Protein AF-A0A537MSA4-F1 (afdb_monomer)

Nearest PDB structures (foldseek):
  4tma-assembly1_K  TM=5.420E-01  e=8.034E-02  Escherichia coli K-12

Radius of gyration: 23.6 Å; Cα contacts (8 Å, |Δi|>4): 33; chains: 1; bounding box: 56×43×55 Å

Structure (mmCIF, N/CA/C/O backbone):
data_AF-A0A537MSA4-F1
#
_entry.id   AF-A0A537MSA4-F1
#
loop_
_atom_site.group_PDB
_atom_site.id
_atom_site.type_symbol
_atom_site.label_atom_id
_atom_site.label_alt_id
_atom_site.label_comp_id
_atom_site.label_asym_id
_atom_site.label_entity_id
_atom_site.label_seq_id
_atom_site.pdbx_PDB_ins_code
_atom_site.Cartn_x
_atom_site.Cartn_y
_atom_site.Cartn_z
_atom_site.occupancy
_atom_site.B_iso_or_equiv
_atom_site.auth_seq_id
_atom_site.auth_comp_id
_atom_site.auth_asym_id
_atom_site.auth_atom_id
_atom_site.pdbx_PDB_model_num
ATOM 1 N N . MET A 1 1 ? -34.980 -20.559 11.680 1.00 46.81 1 MET A N 1
ATOM 2 C CA . MET A 1 1 ? -34.283 -19.257 11.732 1.00 46.81 1 MET A CA 1
ATOM 3 C C . MET A 1 1 ? -32.852 -19.497 11.267 1.00 46.81 1 MET A C 1
ATOM 5 O O . MET A 1 1 ? -32.104 -20.078 12.044 1.00 46.81 1 MET A O 1
ATOM 9 N N . PRO A 1 2 ? -32.479 -19.213 10.006 1.00 48.94 2 PRO A N 1
ATOM 10 C CA . PRO A 1 2 ? -31.103 -19.414 9.571 1.00 48.94 2 PRO A CA 1
ATOM 11 C C . PRO A 1 2 ? -30.232 -18.331 10.215 1.00 48.94 2 PRO A C 1
ATOM 13 O O . PRO A 1 2 ? -30.571 -17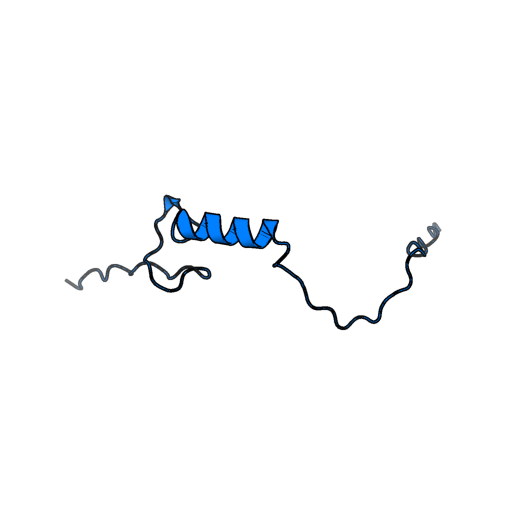.148 10.175 1.00 48.94 2 PRO A O 1
ATOM 16 N N . GLY A 1 3 ? -29.179 -18.776 10.901 1.00 50.56 3 GLY A N 1
ATOM 17 C CA . GLY A 1 3 ? -28.237 -17.928 11.622 1.00 50.56 3 GLY A CA 1
ATOM 18 C C . GLY A 1 3 ? -27.557 -16.939 10.684 1.00 50.56 3 GLY A C 1
ATOM 19 O O . GLY A 1 3 ? -27.192 -17.275 9.561 1.00 50.56 3 GLY A O 1
ATOM 20 N N . TYR A 1 4 ? -27.419 -15.706 11.158 1.00 52.34 4 TYR A N 1
ATOM 21 C CA . TYR A 1 4 ? -26.652 -14.673 10.488 1.00 52.34 4 TYR A CA 1
ATOM 22 C C . TYR A 1 4 ? -25.173 -15.069 10.570 1.00 52.34 4 TYR A C 1
ATOM 24 O O . TYR A 1 4 ? -24.549 -15.052 11.628 1.00 52.34 4 TYR A O 1
ATOM 32 N N . GLU A 1 5 ? -24.615 -15.495 9.447 1.00 56.38 5 GLU A N 1
ATOM 33 C CA . GLU A 1 5 ? -23.186 -15.734 9.334 1.00 56.38 5 GLU A CA 1
ATOM 34 C C . GLU A 1 5 ? -22.501 -14.362 9.305 1.00 56.38 5 GLU A C 1
ATOM 36 O O . GLU A 1 5 ? -22.602 -13.610 8.334 1.00 56.38 5 GLU A O 1
ATOM 41 N N . THR A 1 6 ? -21.881 -13.965 10.418 1.00 55.94 6 THR A N 1
ATOM 42 C CA . THR A 1 6 ? -21.071 -12.745 10.472 1.00 55.94 6 THR A CA 1
ATOM 43 C C . THR A 1 6 ? -19.869 -12.923 9.558 1.00 55.94 6 THR A C 1
ATOM 45 O O . THR A 1 6 ? -18.938 -13.656 9.893 1.00 55.94 6 THR A O 1
ATOM 48 N N . ALA A 1 7 ? -19.897 -12.246 8.409 1.00 52.47 7 ALA A N 1
ATOM 49 C CA . ALA A 1 7 ? -18.772 -12.141 7.494 1.00 52.47 7 ALA A CA 1
ATOM 50 C C . ALA A 1 7 ? -17.520 -11.679 8.261 1.00 52.47 7 ALA A C 1
ATOM 52 O O . ALA A 1 7 ? -17.452 -10.550 8.752 1.00 52.47 7 ALA A O 1
ATOM 53 N N . GLY A 1 8 ? -16.550 -12.587 8.401 1.00 55.66 8 GLY A N 1
ATOM 54 C CA . GLY A 1 8 ? -15.269 -12.313 9.045 1.00 55.66 8 GLY A CA 1
ATOM 55 C C . GLY A 1 8 ? -14.481 -11.216 8.314 1.00 55.66 8 GLY A C 1
ATOM 56 O O . GLY A 1 8 ? -14.728 -10.949 7.134 1.00 55.66 8 GLY A O 1
ATOM 57 N N . PRO A 1 9 ? -13.530 -10.555 8.997 1.00 62.25 9 PRO A N 1
ATOM 58 C CA . PRO A 1 9 ? -12.844 -9.390 8.457 1.00 62.25 9 PRO A CA 1
ATOM 59 C C . PRO A 1 9 ? -12.077 -9.747 7.179 1.00 62.25 9 PRO A C 1
ATOM 61 O O . PRO A 1 9 ? -11.205 -10.616 7.167 1.00 62.25 9 PRO A O 1
ATOM 64 N N . THR A 1 10 ? -12.398 -9.044 6.093 1.00 57.91 10 THR A N 1
ATOM 65 C CA . THR A 1 10 ? -11.702 -9.142 4.805 1.00 57.91 10 THR A CA 1
ATOM 66 C C . THR A 1 10 ? -10.208 -8.880 4.993 1.00 57.91 10 THR A C 1
ATOM 68 O O . THR A 1 10 ? -9.828 -7.813 5.483 1.00 57.91 10 THR A O 1
ATOM 71 N N . ARG A 1 11 ? -9.359 -9.838 4.599 1.00 52.69 11 ARG A N 1
ATOM 72 C CA . ARG A 1 11 ? -7.892 -9.725 4.680 1.00 52.69 11 ARG A CA 1
ATOM 73 C C . ARG A 1 11 ? -7.410 -8.524 3.855 1.00 52.69 11 ARG A C 1
ATOM 75 O O . ARG A 1 11 ? -7.778 -8.385 2.692 1.00 52.69 11 ARG A O 1
ATOM 82 N N . ALA A 1 12 ? -6.580 -7.664 4.444 1.00 57.44 12 ALA A N 1
ATOM 83 C CA . ALA A 1 12 ? -5.962 -6.535 3.747 1.00 57.44 12 ALA A CA 1
ATOM 84 C C . ALA A 1 12 ? -4.693 -6.980 2.999 1.00 57.44 12 ALA A C 1
ATOM 86 O O . ALA A 1 12 ? -3.881 -7.726 3.543 1.00 57.44 12 ALA A O 1
ATOM 87 N N . ALA A 1 13 ? -4.486 -6.466 1.782 1.00 56.66 13 ALA A N 1
ATOM 88 C CA . ALA A 1 13 ? -3.412 -6.878 0.866 1.00 56.66 13 ALA A CA 1
ATOM 89 C C . ALA A 1 13 ? -1.974 -6.677 1.401 1.00 56.66 13 ALA A C 1
ATOM 91 O O . ALA A 1 13 ? -1.037 -7.269 0.873 1.00 56.66 13 ALA A O 1
ATOM 92 N N . ALA A 1 14 ? -1.787 -5.878 2.459 1.00 60.22 14 ALA A N 1
ATOM 93 C CA . ALA A 1 14 ? -0.474 -5.561 3.030 1.00 60.22 14 ALA A CA 1
ATOM 94 C C . ALA A 1 14 ? -0.140 -6.300 4.344 1.00 60.22 14 ALA A C 1
ATOM 96 O O . ALA A 1 14 ? 0.974 -6.155 4.849 1.00 60.22 14 ALA A O 1
ATOM 97 N N . CYS A 1 15 ? -1.065 -7.079 4.920 1.00 56.97 15 CYS A N 1
ATOM 98 C CA . CYS A 1 15 ? -0.882 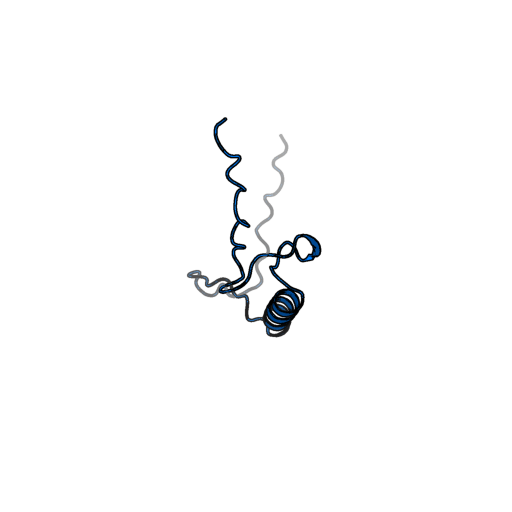-7.669 6.250 1.00 56.97 15 CYS A CA 1
ATOM 99 C C . CYS A 1 15 ? -0.994 -9.194 6.245 1.00 56.97 15 CYS A C 1
ATOM 101 O O . CYS A 1 15 ? -1.933 -9.758 5.689 1.00 56.97 15 CYS A O 1
ATOM 103 N N . ARG A 1 16 ? -0.016 -9.857 6.879 1.00 60.47 16 ARG A N 1
ATOM 104 C CA . ARG A 1 16 ? 0.118 -11.320 6.875 1.00 60.47 16 ARG A CA 1
ATOM 105 C C . ARG A 1 16 ? -0.633 -12.032 8.013 1.00 60.47 16 ARG A C 1
ATOM 107 O O . ARG A 1 16 ? -1.021 -13.172 7.790 1.00 60.47 16 ARG A O 1
ATOM 114 N N . GLU A 1 17 ? -0.919 -11.375 9.146 1.00 58.66 17 GLU A N 1
ATOM 115 C CA . GLU A 1 17 ? -1.354 -12.098 10.363 1.00 58.66 17 GLU A CA 1
ATOM 116 C C . GLU A 1 17 ? -2.557 -11.518 11.151 1.00 58.66 17 GLU A C 1
ATOM 118 O O . GLU A 1 17 ? -3.163 -12.271 11.904 1.00 58.66 17 GLU A O 1
ATOM 123 N N . ASP A 1 18 ? -2.977 -10.253 10.969 1.00 58.59 18 ASP A N 1
ATOM 124 C CA . ASP A 1 18 ? -3.978 -9.610 11.857 1.00 58.59 18 ASP A CA 1
ATOM 125 C C . ASP A 1 18 ? -5.277 -9.143 11.163 1.00 58.59 18 ASP A C 1
ATOM 127 O O . ASP A 1 18 ? -5.239 -8.693 10.007 1.00 58.59 18 ASP A O 1
ATOM 131 N N . PRO A 1 19 ? -6.434 -9.183 11.866 1.00 65.00 19 PRO A N 1
ATOM 132 C CA . PRO A 1 19 ? -7.678 -8.589 11.388 1.00 65.00 19 PRO A CA 1
ATOM 133 C C . PRO A 1 19 ? -7.517 -7.071 11.241 1.00 65.00 19 PRO A C 1
ATOM 135 O O . PRO A 1 19 ? -7.037 -6.381 12.137 1.00 65.00 19 PRO A O 1
ATOM 138 N N . ALA A 1 20 ? -7.910 -6.538 10.085 1.00 64.69 20 ALA A N 1
ATOM 139 C CA . ALA A 1 20 ? -7.745 -5.121 9.799 1.00 64.69 20 ALA A CA 1
ATOM 140 C C . ALA A 1 20 ? -8.673 -4.262 10.671 1.00 64.69 20 ALA A C 1
ATOM 142 O O . ALA A 1 20 ? -9.898 -4.373 10.588 1.00 64.69 20 ALA A O 1
ATOM 143 N N . GLU A 1 21 ? -8.099 -3.353 11.459 1.00 67.62 21 GLU A N 1
ATOM 144 C CA . GLU A 1 21 ? -8.878 -2.326 12.145 1.00 67.62 21 GLU A CA 1
ATOM 145 C C . GLU A 1 21 ? -9.410 -1.298 11.135 1.00 67.62 21 GL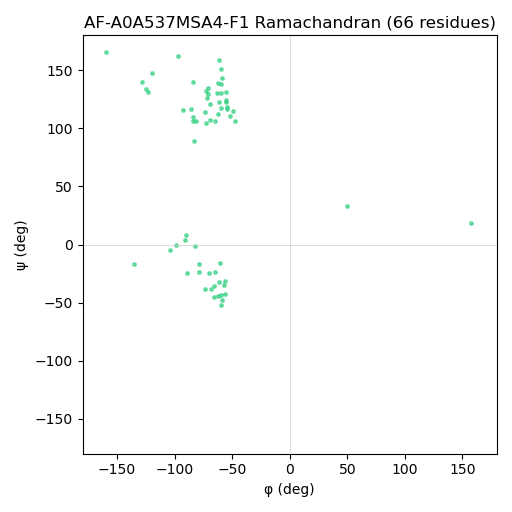U A C 1
ATOM 147 O O . GLU A 1 21 ? -8.648 -0.716 10.360 1.00 67.62 21 GLU A O 1
ATOM 152 N N . GLN A 1 22 ? -10.715 -1.005 11.175 1.00 71.75 22 GLN A N 1
ATOM 153 C CA . GLN A 1 22 ? -11.362 -0.102 10.208 1.00 71.75 22 GLN A CA 1
ATOM 154 C C . GLN A 1 22 ? -10.718 1.293 10.138 1.00 71.75 22 GLN A C 1
ATOM 156 O O . GLN A 1 22 ? -10.680 1.897 9.070 1.00 71.75 22 GLN A O 1
ATOM 161 N N . LYS A 1 23 ? -10.168 1.785 11.254 1.00 78.88 23 LYS A N 1
ATOM 162 C CA . LYS A 1 23 ? -9.508 3.096 11.353 1.00 78.88 23 LYS A CA 1
ATOM 163 C C . LYS A 1 23 ? -8.171 3.170 10.607 1.00 78.88 23 LYS A C 1
ATOM 165 O O . LYS A 1 23 ? -7.735 4.260 10.254 1.00 78.88 23 LYS A O 1
ATOM 170 N N . HIS A 1 24 ? -7.512 2.034 10.399 1.00 73.75 24 HIS A N 1
ATOM 171 C CA . HIS A 1 24 ? -6.157 1.984 9.852 1.00 73.75 24 HIS A CA 1
ATOM 172 C C . HIS A 1 24 ? -6.126 1.677 8.353 1.00 73.75 24 HIS A C 1
ATOM 174 O O . HIS A 1 24 ? -5.041 1.670 7.771 1.00 73.75 24 HIS A O 1
ATOM 180 N N . ARG A 1 25 ? -7.294 1.476 7.718 1.00 76.75 25 ARG A N 1
ATOM 181 C CA . ARG A 1 25 ? -7.406 1.246 6.271 1.00 76.75 25 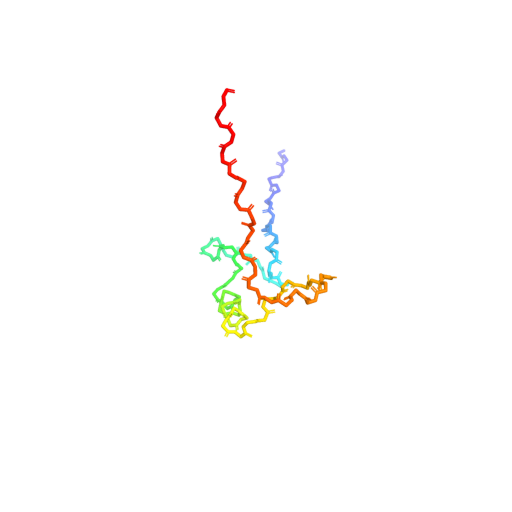ARG A CA 1
ATOM 182 C C . ARG A 1 25 ? -6.725 2.397 5.517 1.00 76.75 25 ARG A C 1
ATOM 184 O O . ARG A 1 25 ? -6.975 3.555 5.848 1.00 76.75 25 ARG A O 1
ATOM 191 N N . PRO A 1 26 ? -5.862 2.101 4.529 1.00 79.62 26 PRO A N 1
ATOM 192 C CA . PRO A 1 26 ? -5.692 0.828 3.805 1.00 79.62 26 PRO A CA 1
ATOM 193 C C . PRO A 1 26 ? -4.822 -0.249 4.491 1.00 79.62 26 PRO A C 1
ATOM 195 O O . PRO A 1 26 ? -4.692 -1.352 3.962 1.00 79.62 26 PRO A O 1
ATOM 198 N N . PHE A 1 27 ? -4.253 0.024 5.663 1.00 81.62 27 PHE A N 1
ATOM 199 C CA . PHE A 1 27 ? -3.415 -0.903 6.428 1.00 81.62 27 PHE A CA 1
ATOM 200 C C . PHE A 1 27 ? -4.213 -1.626 7.529 1.00 81.62 27 PHE A C 1
ATOM 202 O O . PHE A 1 27 ? -5.291 -1.193 7.925 1.00 81.62 27 PHE A O 1
ATOM 209 N N . CYS A 1 28 ? -3.690 -2.736 8.059 1.00 78.31 28 CYS A N 1
ATOM 210 C CA . CYS A 1 28 ? -4.338 -3.421 9.187 1.00 78.31 28 CYS A CA 1
ATOM 211 C C . CYS A 1 28 ? -4.070 -2.748 10.544 1.00 78.31 28 CYS A C 1
ATOM 213 O O . CYS A 1 28 ? -4.853 -2.933 11.468 1.00 78.31 28 CYS A O 1
ATOM 215 N N . SER A 1 29 ? -2.978 -1.983 10.673 1.00 82.88 29 SER A N 1
ATOM 216 C CA . SER A 1 29 ? -2.556 -1.339 11.923 1.00 82.88 29 SER A 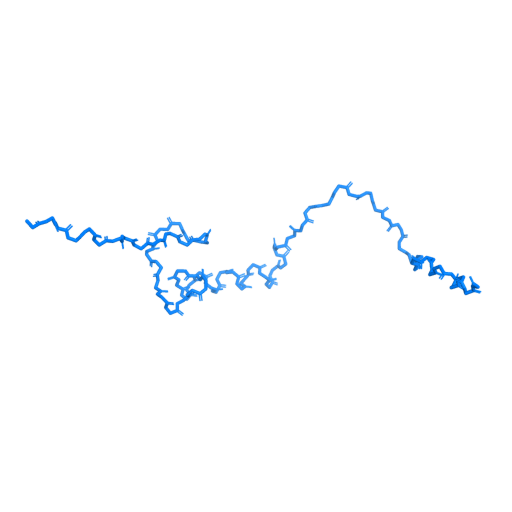CA 1
ATOM 217 C C . SER A 1 29 ? -1.610 -0.159 11.673 1.00 82.88 29 SER A C 1
ATOM 219 O O . SER A 1 29 ? -0.992 -0.045 10.607 1.00 82.88 29 SER A O 1
ATOM 221 N N . LYS A 1 30 ? -1.408 0.680 12.700 1.00 86.12 30 LYS A N 1
ATOM 222 C CA . LYS A 1 30 ? -0.393 1.752 12.69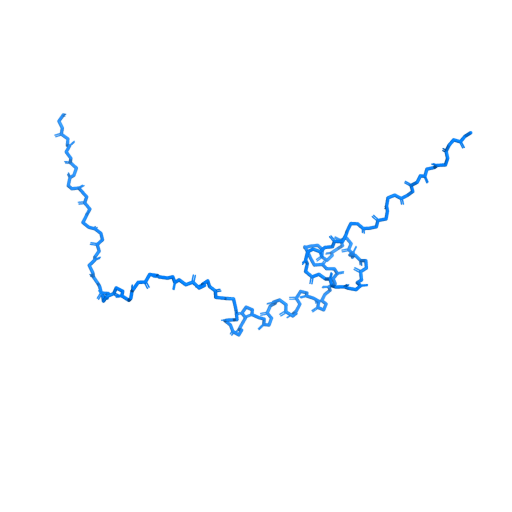9 1.00 86.12 30 LYS A CA 1
ATOM 223 C C . LYS A 1 30 ? 1.027 1.227 12.442 1.00 86.12 30 LYS A C 1
ATOM 225 O O . LYS A 1 30 ? 1.818 1.892 11.777 1.00 86.12 30 LYS A O 1
ATOM 230 N N . ARG A 1 31 ? 1.359 0.027 12.938 1.00 87.62 31 ARG A N 1
ATOM 231 C CA .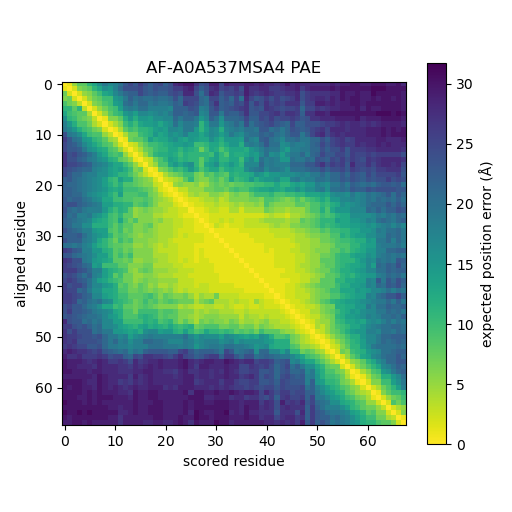 ARG A 1 31 ? 2.680 -0.591 12.730 1.00 87.62 31 ARG A CA 1
ATOM 232 C C . ARG A 1 31 ? 2.943 -0.842 11.245 1.00 87.62 31 ARG A C 1
ATOM 234 O O . ARG A 1 31 ? 4.027 -0.526 10.766 1.00 87.62 31 ARG A O 1
ATOM 241 N N . CYS A 1 32 ? 1.957 -1.366 10.520 1.00 85.81 32 CYS A N 1
ATOM 242 C CA . CYS A 1 32 ? 2.087 -1.633 9.088 1.00 85.81 32 CYS A CA 1
ATOM 243 C C . CYS A 1 32 ? 2.189 -0.347 8.260 1.00 85.81 32 CYS A C 1
ATOM 245 O O . CYS A 1 32 ? 3.016 -0.297 7.355 1.00 85.81 32 CYS A O 1
ATOM 247 N N . ALA A 1 33 ? 1.450 0.706 8.623 1.00 87.00 33 ALA A N 1
ATOM 248 C CA . ALA A 1 33 ? 1.590 2.019 7.989 1.00 87.00 33 ALA A CA 1
ATOM 249 C C . ALA A 1 33 ? 3.016 2.587 8.145 1.00 87.00 33 ALA A C 1
ATOM 251 O O . ALA A 1 33 ? 3.617 3.059 7.184 1.00 87.00 33 ALA A O 1
ATOM 252 N N . ASN A 1 34 ? 3.605 2.472 9.341 1.00 90.81 34 ASN A N 1
ATOM 253 C CA . ASN A 1 34 ? 4.977 2.927 9.585 1.00 90.81 34 ASN A CA 1
ATOM 254 C C . ASN A 1 34 ? 6.024 2.115 8.802 1.00 90.81 34 ASN A C 1
ATOM 256 O O . ASN A 1 34 ? 7.032 2.667 8.364 1.00 90.81 34 ASN A O 1
ATOM 260 N N . ILE A 1 35 ? 5.809 0.806 8.632 1.00 91.06 35 ILE A N 1
ATOM 261 C CA . ILE A 1 35 ? 6.699 -0.049 7.830 1.00 91.06 35 ILE A CA 1
ATOM 262 C C . ILE A 1 35 ? 6.653 0.363 6.358 1.00 91.06 35 ILE A C 1
ATOM 264 O O . ILE A 1 35 ? 7.708 0.463 5.732 1.00 91.06 35 ILE A O 1
ATOM 268 N N . ASP A 1 36 ? 5.456 0.601 5.818 1.00 89.44 36 ASP A N 1
ATOM 269 C CA . ASP A 1 36 ? 5.280 1.068 4.443 1.00 89.44 36 ASP A CA 1
ATOM 270 C C . ASP A 1 36 ? 5.998 2.403 4.219 1.00 89.44 36 ASP A C 1
ATOM 272 O O . ASP A 1 36 ? 6.831 2.515 3.320 1.00 89.44 36 ASP A O 1
ATOM 276 N N . LEU A 1 37 ? 5.800 3.361 5.129 1.00 91.56 37 LEU A N 1
ATOM 277 C CA . LEU A 1 37 ? 6.515 4.636 5.114 1.00 91.56 37 LEU A CA 1
ATOM 278 C C . LEU A 1 37 ? 8.039 4.442 5.142 1.00 91.56 37 LEU A C 1
ATOM 280 O O . LEU A 1 37 ? 8.768 5.088 4.394 1.00 91.56 37 LEU A O 1
ATOM 284 N N . GLY A 1 38 ? 8.536 3.517 5.963 1.00 94.06 38 GLY A N 1
ATOM 285 C CA . GLY A 1 38 ? 9.959 3.190 6.011 1.00 94.06 38 GLY A CA 1
ATOM 286 C C . GLY A 1 38 ? 10.504 2.640 4.689 1.00 94.06 38 GLY A C 1
ATOM 287 O O . GLY A 1 38 ? 11.660 2.894 4.366 1.00 94.06 38 GLY A O 1
ATOM 288 N N . ARG A 1 39 ? 9.700 1.908 3.911 1.00 93.25 39 ARG A N 1
ATOM 289 C CA . ARG A 1 39 ? 10.087 1.422 2.573 1.00 93.25 39 ARG A CA 1
ATOM 290 C C . ARG A 1 39 ? 10.104 2.544 1.542 1.00 93.25 39 ARG A C 1
ATOM 292 O O . ARG A 1 39 ? 11.012 2.571 0.716 1.00 93.25 39 ARG A O 1
ATOM 299 N N . TRP A 1 40 ? 9.154 3.474 1.631 1.00 90.38 40 TRP A N 1
ATOM 300 C CA . TRP A 1 40 ? 9.141 4.694 0.822 1.00 90.38 40 TRP A CA 1
ATOM 301 C C . TRP A 1 40 ? 10.392 5.538 1.054 1.00 90.38 40 TRP A C 1
ATOM 303 O O . TRP A 1 40 ? 11.104 5.845 0.105 1.00 90.38 40 TRP A O 1
ATOM 313 N N . LEU A 1 41 ? 10.711 5.839 2.316 1.00 94.38 41 LEU A N 1
ATOM 314 C CA . LEU A 1 41 ? 11.881 6.654 2.666 1.00 94.38 41 LEU A CA 1
ATOM 315 C C . LEU A 1 41 ? 13.216 5.989 2.310 1.00 94.38 41 LEU A C 1
ATOM 317 O O . LEU A 1 41 ? 14.217 6.674 2.141 1.00 94.38 41 LEU A O 1
ATOM 321 N N . LYS A 1 42 ? 13.242 4.659 2.210 1.00 95.31 42 LYS A N 1
ATOM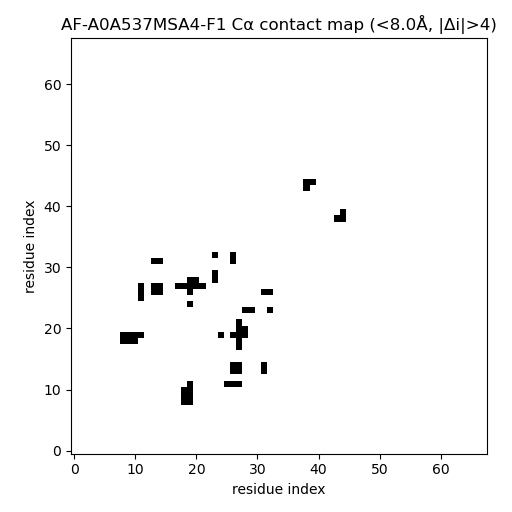 322 C CA . LYS A 1 42 ? 14.417 3.889 1.783 1.00 95.31 42 LYS A CA 1
ATOM 323 C C . LYS A 1 42 ? 14.472 3.665 0.272 1.00 95.31 42 LYS A C 1
ATOM 325 O O . LYS A 1 42 ? 15.258 2.827 -0.163 1.00 95.31 42 LYS A O 1
ATOM 330 N N . GLU A 1 43 ? 13.589 4.302 -0.501 1.00 89.50 43 GLU A N 1
ATOM 331 C CA . GLU A 1 43 ? 13.480 4.127 -1.958 1.00 89.50 43 GLU A CA 1
ATOM 332 C C . GLU A 1 43 ? 13.414 2.645 -2.371 1.00 89.50 43 GLU A C 1
ATOM 334 O O . GLU A 1 43 ? 13.936 2.216 -3.400 1.00 89.50 43 GLU A O 1
ATOM 339 N N . SER A 1 44 ? 12.794 1.820 -1.520 1.00 91.62 44 SER A N 1
ATOM 340 C CA . SER A 1 44 ? 12.714 0.372 -1.729 1.00 91.62 44 SER A CA 1
ATOM 341 C C . SER A 1 44 ? 11.632 -0.004 -2.741 1.00 91.62 44 SER A C 1
ATOM 343 O O . SER A 1 44 ? 11.631 -1.119 -3.257 1.00 91.62 44 SER A O 1
ATOM 345 N N . TYR A 1 45 ? 10.712 0.915 -3.032 1.00 88.12 45 TYR A N 1
ATOM 346 C CA . TYR A 1 45 ? 9.752 0.770 -4.115 1.00 88.12 45 TYR A CA 1
ATOM 347 C C . TYR A 1 45 ? 10.417 1.169 -5.431 1.00 88.12 45 TYR A C 1
ATOM 349 O O . TYR A 1 45 ? 10.659 2.345 -5.689 1.00 88.12 45 TYR A O 1
ATOM 357 N N . ARG A 1 46 ? 10.728 0.170 -6.258 1.00 86.25 46 ARG A N 1
ATOM 358 C CA . ARG A 1 46 ? 11.314 0.337 -7.590 1.00 86.25 46 ARG A CA 1
ATOM 359 C C . ARG A 1 46 ? 10.481 -0.440 -8.596 1.00 86.25 46 ARG A C 1
ATOM 361 O O . ARG A 1 46 ? 10.070 -1.565 -8.314 1.00 86.25 46 ARG A O 1
ATOM 368 N N . VAL A 1 47 ? 10.269 0.149 -9.766 1.00 85.44 47 VAL A N 1
ATOM 369 C CA . VAL A 1 47 ? 9.685 -0.551 -10.910 1.00 85.44 47 VAL A CA 1
ATOM 370 C C . VAL A 1 47 ? 10.848 -1.092 -11.742 1.00 85.44 47 VAL A C 1
ATOM 372 O O . VAL A 1 47 ? 11.649 -0.286 -12.219 1.00 85.44 47 VAL A O 1
ATOM 375 N N . PRO A 1 48 ? 11.010 -2.421 -11.874 1.00 85.75 48 PRO A N 1
ATOM 376 C CA . PRO A 1 48 ? 11.996 -2.968 -12.796 1.00 85.75 48 PRO A CA 1
ATOM 377 C C . PRO A 1 48 ? 11.629 -2.548 -14.222 1.00 85.75 48 PRO A C 1
ATOM 379 O O . PRO A 1 48 ? 10.454 -2.534 -14.587 1.00 85.75 48 PRO A O 1
ATOM 382 N N . THR A 1 49 ? 12.634 -2.182 -15.011 1.00 84.44 49 THR A N 1
ATOM 383 C CA . THR A 1 49 ? 12.468 -1.814 -16.416 1.00 84.44 49 THR A CA 1
ATOM 384 C C . THR A 1 49 ? 13.385 -2.674 -17.268 1.00 84.44 49 THR A C 1
ATOM 386 O O . THR A 1 49 ? 14.559 -2.835 -16.941 1.00 84.44 49 THR A O 1
ATOM 389 N N . ASP A 1 50 ? 12.839 -3.206 -18.358 1.00 86.25 50 ASP A N 1
ATOM 390 C CA . ASP A 1 50 ? 13.600 -3.912 -19.393 1.00 86.25 50 ASP A CA 1
ATOM 391 C C . ASP A 1 50 ? 14.074 -2.956 -20.501 1.00 86.25 50 ASP A C 1
ATOM 393 O O . ASP A 1 50 ? 14.616 -3.384 -21.519 1.00 86.25 50 ASP A O 1
ATOM 397 N N . GLN A 1 51 ? 13.827 -1.650 -20.352 1.00 79.62 51 GLN A N 1
ATOM 398 C CA . GLN A 1 51 ? 14.237 -0.667 -21.347 1.00 79.62 51 GLN A CA 1
ATOM 399 C C . GLN A 1 51 ? 15.760 -0.475 -21.297 1.00 79.62 51 GLN A C 1
ATOM 401 O O . GLN A 1 51 ? 16.308 -0.286 -20.204 1.00 79.62 51 GLN A O 1
ATOM 406 N N . PRO A 1 52 ? 16.451 -0.499 -22.452 1.00 78.62 52 PRO A N 1
ATOM 407 C CA . PRO A 1 52 ? 17.866 -0.163 -22.499 1.00 78.62 52 PRO A CA 1
ATOM 408 C C . PRO A 1 52 ? 18.079 1.275 -21.992 1.00 78.62 52 PRO A C 1
ATOM 410 O O . PRO A 1 52 ? 17.173 2.104 -22.134 1.00 78.62 52 PRO A O 1
ATOM 413 N N . PRO A 1 53 ? 19.250 1.590 -21.402 1.00 72.69 53 PRO A N 1
ATOM 414 C CA . PRO A 1 53 ? 19.572 2.952 -20.999 1.00 72.69 53 PRO A CA 1
ATOM 415 C C . PRO A 1 53 ? 19.425 3.876 -22.207 1.00 72.69 53 PRO A C 1
ATOM 417 O O . PRO A 1 53 ? 20.089 3.684 -23.223 1.00 72.69 53 PRO A O 1
ATOM 420 N N . VAL A 1 54 ? 18.519 4.843 -22.109 1.00 70.88 54 VAL A N 1
ATOM 421 C CA . VAL A 1 54 ? 18.461 5.952 -23.057 1.00 70.88 54 VAL A CA 1
ATOM 422 C C . VAL A 1 54 ? 19.440 7.004 -22.551 1.00 70.88 54 VAL A C 1
ATOM 424 O O . VAL A 1 54 ? 19.286 7.500 -21.433 1.00 70.88 54 VAL A O 1
ATOM 427 N N . ASP A 1 55 ? 20.486 7.296 -23.323 1.00 71.06 55 ASP A N 1
ATOM 428 C CA . ASP A 1 55 ? 21.376 8.420 -23.033 1.00 71.06 55 ASP A CA 1
ATOM 429 C C . ASP A 1 55 ? 20.534 9.706 -23.105 1.00 71.06 55 ASP A C 1
ATOM 431 O O . ASP A 1 55 ? 19.956 10.036 -24.141 1.00 71.06 55 ASP A O 1
ATOM 435 N N . GLY A 1 56 ? 20.343 10.354 -21.956 1.00 67.19 56 GLY A N 1
ATOM 436 C CA . GLY A 1 56 ? 19.394 11.453 -21.793 1.00 67.19 56 GLY A CA 1
ATOM 437 C C . GLY A 1 56 ? 19.821 12.739 -22.503 1.00 67.19 56 GLY A C 1
ATOM 438 O O . GLY A 1 56 ? 20.978 13.132 -22.401 1.00 67.19 56 GLY A O 1
ATOM 439 N N . ASP A 1 57 ? 18.863 13.356 -23.206 1.00 63.03 57 ASP A N 1
ATOM 440 C CA . ASP A 1 57 ? 18.436 14.777 -23.147 1.00 63.03 57 ASP A CA 1
ATOM 441 C C . ASP A 1 57 ? 17.730 15.234 -24.446 1.00 63.03 57 ASP A C 1
ATOM 443 O O . ASP A 1 57 ? 17.616 16.425 -24.702 1.00 63.03 57 ASP A O 1
ATOM 447 N N . GLU A 1 58 ? 17.233 14.326 -25.296 1.00 61.66 58 GLU A N 1
ATOM 448 C CA . GLU A 1 58 ? 16.386 14.733 -26.426 1.00 61.66 58 GLU A CA 1
ATOM 449 C C . GLU A 1 58 ? 14.930 14.872 -25.934 1.00 61.66 58 GLU A C 1
ATOM 451 O O . GLU A 1 58 ? 14.280 13.855 -25.646 1.00 61.66 58 GLU A O 1
ATOM 456 N N . PRO A 1 59 ? 14.381 16.093 -25.780 1.00 64.44 59 PRO A N 1
ATOM 457 C CA . PRO A 1 59 ? 12.952 16.251 -25.554 1.00 64.44 59 PRO A CA 1
ATOM 458 C C . PRO A 1 59 ? 12.193 15.624 -26.733 1.00 64.44 59 PRO A C 1
ATOM 460 O O . PRO A 1 59 ? 12.643 15.735 -27.873 1.00 64.44 59 PRO A O 1
ATOM 463 N N . PRO A 1 60 ? 11.035 14.975 -26.504 1.00 63.75 60 PRO A N 1
ATOM 464 C CA . PRO A 1 60 ? 10.260 14.407 -27.599 1.00 63.75 60 PRO A CA 1
ATOM 465 C C . PRO A 1 60 ? 9.963 15.509 -28.621 1.00 63.75 60 PRO A C 1
ATOM 467 O O . PRO A 1 60 ? 9.405 16.545 -28.246 1.00 63.75 60 PRO A O 1
ATOM 470 N N . ASP A 1 61 ? 10.355 15.282 -29.881 1.00 65.12 61 ASP A N 1
ATOM 471 C CA . ASP A 1 61 ? 10.052 16.151 -31.021 1.00 65.12 61 ASP A CA 1
ATOM 472 C C . ASP A 1 61 ? 8.561 16.493 -30.967 1.00 65.12 61 ASP A C 1
ATOM 474 O O . ASP A 1 61 ? 7.680 15.641 -31.135 1.00 65.12 61 ASP A O 1
ATOM 478 N N . ARG A 1 62 ? 8.271 17.735 -30.574 1.00 65.31 62 ARG A N 1
ATOM 479 C CA . ARG A 1 62 ? 6.905 18.214 -30.424 1.00 65.31 62 ARG A CA 1
ATOM 480 C C . ARG A 1 62 ? 6.393 18.393 -31.849 1.00 65.31 62 ARG A C 1
ATOM 482 O O . ARG A 1 62 ? 6.896 19.295 -32.521 1.00 65.31 62 ARG A O 1
ATOM 489 N N . PRO A 1 63 ? 5.398 17.618 -32.319 1.00 65.44 63 PRO A N 1
ATOM 490 C CA . PRO A 1 63 ? 4.981 17.708 -33.706 1.00 65.44 63 PRO A CA 1
ATOM 491 C C . PRO A 1 63 ? 4.507 19.136 -33.969 1.00 65.44 63 PRO A C 1
ATOM 493 O O . PRO A 1 63 ? 3.574 19.632 -33.328 1.00 65.44 63 PRO A O 1
ATOM 496 N N . THR A 1 64 ? 5.211 19.823 -34.871 1.00 64.50 64 THR A N 1
ATOM 497 C CA . THR A 1 64 ? 4.848 21.163 -35.330 1.00 64.50 64 THR A CA 1
ATOM 498 C C . THR A 1 64 ? 3.413 21.090 -35.829 1.00 64.50 64 THR A C 1
ATOM 500 O O . THR A 1 64 ? 3.113 20.333 -36.751 1.00 64.50 64 THR A O 1
ATOM 503 N N . GLY A 1 65 ? 2.521 21.823 -35.160 1.00 63.44 65 GLY A N 1
ATOM 504 C CA . GLY A 1 65 ? 1.093 21.802 -35.439 1.00 63.44 65 GLY A CA 1
ATOM 505 C C . GLY A 1 65 ? 0.820 21.984 -36.928 1.00 63.44 65 GLY A C 1
ATOM 506 O O . GLY A 1 65 ? 1.092 23.042 -37.490 1.00 63.44 65 GLY A O 1
ATOM 507 N N . GLN A 1 66 ? 0.268 20.954 -37.564 1.00 61.53 66 GLN A N 1
ATOM 508 C CA . GLN A 1 66 ? -0.294 21.077 -38.901 1.00 61.53 66 GLN A CA 1
ATOM 509 C C . GLN A 1 66 ? -1.712 21.616 -38.755 1.00 61.53 66 GLN A C 1
ATOM 511 O O . GLN A 1 66 ? -2.676 20.874 -38.594 1.00 61.53 66 GLN A O 1
ATOM 516 N N . GLY A 1 67 ? -1.812 22.942 -38.760 1.00 64.62 67 GLY A N 1
ATOM 517 C CA . GLY A 1 67 ? -3.047 23.624 -39.102 1.00 64.62 67 GLY A CA 1
ATOM 518 C C . GLY A 1 67 ? -3.148 23.751 -40.618 1.00 64.62 67 GLY A C 1
ATOM 519 O O . GLY A 1 67 ? -2.409 24.538 -41.209 1.00 64.62 67 GLY A O 1
ATOM 520 N N . ARG A 1 68 ? -4.071 23.007 -41.230 1.00 60.78 68 ARG A N 1
ATOM 521 C CA . ARG A 1 68 ? -4.917 23.498 -42.322 1.00 60.78 68 ARG A CA 1
ATOM 522 C C . ARG A 1 68 ? -6.192 22.673 -42.417 1.00 60.78 68 ARG A C 1
ATOM 524 O O . ARG A 1 68 ? -6.077 21.432 -42.420 1.00 60.78 68 ARG A O 1
#

Sequence (68 aa):
MPGYETAGPTRAAACREDPAEQKHRPFCSKRCANIDLGRWLKESYRVPTDQPPVDGDEPPDRPTGQGR

Solvent-accessible surface area (backbone atoms only — not comparable to full-atom values): 4880 Å² total; per-residue (Å²): 133,87,76,84,78,76,81,70,75,71,82,41,97,86,53,93,87,66,74,48,40,83,88,36,62,88,30,40,34,70,68,54,49,53,52,53,50,52,36,57,79,64,64,64,76,73,81,89,72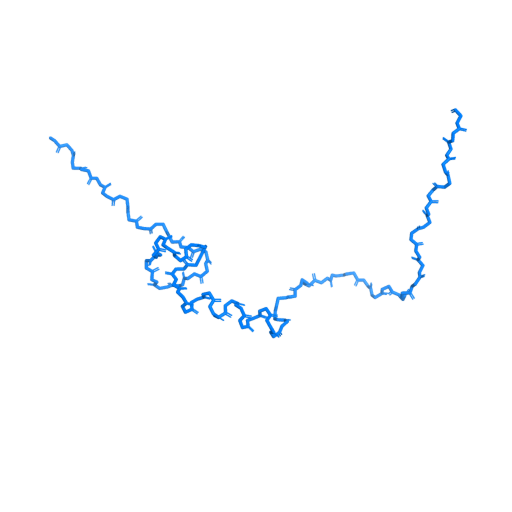,90,70,74,90,72,86,86,80,80,73,77,83,72,78,76,81,84,83,128

pLDDT: mean 72.05, std 13.88, range [46.81, 95.31]

Foldseek 3Di:
DDDDDPDAADDAPQDDDDRADPVPPVDSDPVSVVVVVVCVVVVVDDDDDPDDDDPDDDDPPDPDDDDD

Secondary structure (DSSP, 8-state):
-------PPPPPTT-SSSPPPGGGTTSSSHHHHHHHHHHHHTT-------PPPP-S------------

Mean predicted aligned error: 15.62 Å